Protein AF-A0A6C0KJU4-F1 (afdb_monomer_lite)

Sequence (171 aa):
MDYKSAYDEIVKNIELYDVEKQSTMVTFDIFVYSLKIYQANLLSHTNRTQINIQIQNKTYIYETLFNISIICLNYISMIKTDATNNIKDTKHSVIQENRDLFLQKNHDYGNSFEDYGLIGILVRLNDKINRLISLQNAESKVNDEKIYDTINDLYNYAIIGLMYKNDTLVE

pLDDT: mean 86.42, std 14.35, range [32.16, 98.12]

InterPro domains:
  IPR011630 Nucleotide modification associated domain 1 [PF07659] (105-163)

Structure (mmCIF, N/CA/C/O backbone):
data_AF-A0A6C0KJU4-F1
#
_entry.id   AF-A0A6C0KJU4-F1
#
loop_
_atom_site.group_PDB
_atom_site.id
_atom_site.type_symbol
_atom_site.label_atom_id
_atom_site.label_alt_id
_atom_site.label_comp_id
_atom_site.label_asym_id
_atom_site.label_entity_id
_atom_site.label_seq_id
_atom_site.pdbx_PDB_ins_code
_atom_site.Cartn_x
_atom_site.Cartn_y
_atom_site.Cartn_z
_atom_site.occupancy
_atom_site.B_iso_or_equiv
_atom_site.auth_seq_id
_atom_site.auth_comp_id
_atom_site.auth_asym_id
_atom_site.auth_atom_id
_atom_site.pdbx_PDB_model_num
ATOM 1 N N . MET A 1 1 ? -16.286 10.654 -0.370 1.00 64.69 1 MET A N 1
ATOM 2 C CA . MET A 1 1 ? -14.958 11.296 -0.440 1.00 64.69 1 MET A CA 1
ATOM 3 C C . MET A 1 1 ? -14.475 11.247 -1.881 1.00 64.69 1 MET A C 1
ATOM 5 O O . MET A 1 1 ? -14.845 10.312 -2.582 1.00 64.69 1 MET A O 1
ATOM 9 N N . ASP A 1 2 ? -13.716 12.241 -2.346 1.00 84.31 2 ASP A N 1
ATOM 10 C CA . ASP A 1 2 ? -13.056 12.161 -3.655 1.00 84.31 2 ASP A CA 1
ATOM 11 C C . ASP A 1 2 ? -11.699 11.457 -3.499 1.00 84.31 2 ASP A C 1
ATOM 13 O O . ASP A 1 2 ? -10.680 12.086 -3.208 1.00 84.31 2 ASP A O 1
ATOM 17 N N . TYR A 1 3 ? -11.697 10.131 -3.664 1.00 86.06 3 TYR A N 1
ATOM 18 C CA . TYR A 1 3 ? -10.491 9.308 -3.517 1.00 86.06 3 TYR A CA 1
ATOM 19 C C . TYR A 1 3 ? -9.398 9.648 -4.522 1.00 86.06 3 TYR A C 1
ATOM 21 O O . TYR A 1 3 ? -8.220 9.454 -4.231 1.00 86.06 3 TYR A O 1
ATOM 29 N N . LYS A 1 4 ? -9.770 10.183 -5.688 1.00 89.00 4 LYS A N 1
ATOM 30 C CA . LYS A 1 4 ? -8.809 10.628 -6.693 1.00 89.00 4 LYS A CA 1
ATOM 31 C C . LYS A 1 4 ? -8.000 11.808 -6.153 1.00 89.00 4 LYS A C 1
ATOM 33 O O . LYS A 1 4 ? -6.775 11.769 -6.197 1.00 89.00 4 LYS A O 1
ATOM 38 N N . SER A 1 5 ? -8.677 12.813 -5.598 1.00 89.81 5 SER A N 1
ATOM 39 C CA . SER A 1 5 ? -8.016 13.980 -5.002 1.00 89.81 5 SER A CA 1
ATOM 40 C C . SER A 1 5 ? -7.181 13.614 -3.770 1.00 89.81 5 SER A C 1
ATOM 42 O O . SER A 1 5 ? -6.061 14.099 -3.631 1.00 89.81 5 SER A O 1
ATOM 44 N N . ALA A 1 6 ? -7.678 12.717 -2.911 1.00 90.75 6 ALA A N 1
ATOM 45 C CA . ALA A 1 6 ? -6.933 12.256 -1.736 1.00 90.75 6 ALA A CA 1
ATOM 46 C C . ALA A 1 6 ? -5.652 11.488 -2.115 1.00 90.75 6 ALA A C 1
ATOM 48 O O . ALA A 1 6 ? -4.598 11.690 -1.512 1.00 90.75 6 ALA A O 1
ATOM 49 N N . TYR A 1 7 ? -5.728 10.641 -3.147 1.00 93.75 7 TYR A N 1
ATOM 50 C CA . TYR A 1 7 ? -4.564 9.960 -3.715 1.00 93.75 7 TYR A CA 1
ATOM 51 C C . TYR A 1 7 ? -3.532 10.966 -4.232 1.00 93.75 7 TYR A C 1
ATOM 53 O O . TYR A 1 7 ? -2.353 10.882 -3.881 1.00 93.75 7 TYR A O 1
ATOM 61 N N . ASP A 1 8 ? -3.984 11.947 -5.016 1.00 92.81 8 ASP A N 1
ATOM 62 C CA . ASP A 1 8 ? -3.119 12.959 -5.629 1.00 92.81 8 ASP A CA 1
ATOM 63 C C . ASP A 1 8 ? -2.396 13.819 -4.576 1.00 92.81 8 ASP A C 1
ATOM 65 O O . ASP A 1 8 ? -1.221 14.150 -4.745 1.00 92.81 8 ASP A O 1
ATOM 69 N N . GLU A 1 9 ? -3.052 14.138 -3.456 1.00 92.12 9 GLU A N 1
ATOM 70 C CA . GLU A 1 9 ? -2.437 14.878 -2.348 1.00 92.12 9 GLU A CA 1
ATOM 71 C C . GLU A 1 9 ? -1.287 14.097 -1.688 1.00 92.12 9 GLU A C 1
ATOM 73 O O . GLU A 1 9 ? -0.213 14.649 -1.432 1.00 92.12 9 GLU A O 1
ATOM 78 N N . ILE A 1 10 ? -1.478 12.800 -1.438 1.00 92.69 10 ILE A N 1
ATOM 79 C CA . ILE A 1 10 ? -0.452 11.947 -0.818 1.00 92.69 10 ILE A CA 1
ATOM 80 C C . ILE A 1 10 ? 0.743 11.776 -1.750 1.00 92.69 10 ILE A C 1
ATOM 82 O O . ILE A 1 10 ? 1.888 11.889 -1.308 1.00 92.69 10 ILE A O 1
ATOM 86 N N . VAL A 1 11 ? 0.483 11.544 -3.038 1.00 91.88 11 VAL A N 1
ATOM 87 C CA . VAL A 1 11 ? 1.526 11.447 -4.065 1.00 91.88 11 VAL A CA 1
ATOM 88 C C . VAL A 1 11 ? 2.359 12.721 -4.115 1.00 91.88 11 VAL A C 1
ATOM 90 O O . VAL A 1 11 ? 3.585 12.639 -4.098 1.00 91.88 11 VAL A O 1
ATOM 93 N N . LYS A 1 12 ? 1.725 13.896 -4.077 1.00 90.12 12 LYS A N 1
ATOM 94 C CA . LYS A 1 12 ? 2.445 15.173 -4.045 1.00 90.12 12 LYS A CA 1
ATOM 95 C C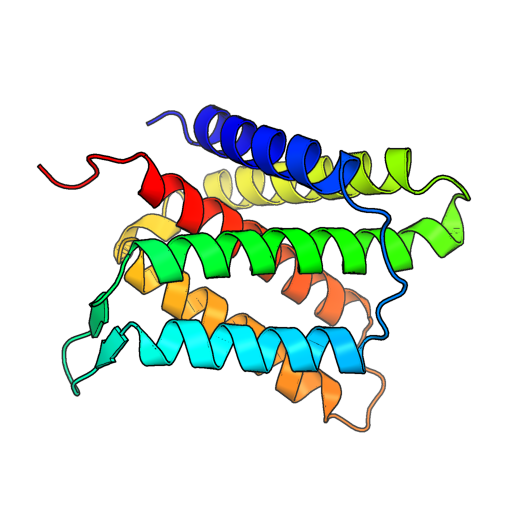 . LYS A 1 12 ? 3.395 15.267 -2.844 1.00 90.12 12 LYS A C 1
ATOM 97 O O . LYS A 1 12 ? 4.520 15.740 -2.985 1.00 90.12 12 LYS A O 1
ATOM 102 N N . ASN A 1 13 ? 2.976 14.795 -1.668 1.00 87.75 13 ASN A N 1
ATOM 103 C CA . ASN A 1 13 ? 3.832 14.772 -0.475 1.00 87.75 13 ASN A CA 1
ATOM 104 C C . ASN A 1 13 ? 5.014 13.798 -0.620 1.00 87.75 13 ASN A C 1
ATOM 106 O O . ASN A 1 13 ? 6.120 14.099 -0.170 1.00 87.75 13 ASN A O 1
ATOM 110 N N . ILE A 1 14 ? 4.792 12.650 -1.264 1.00 85.31 14 ILE A N 1
ATOM 111 C CA . ILE A 1 14 ? 5.839 11.676 -1.605 1.00 85.31 14 ILE A CA 1
ATOM 112 C C . ILE A 1 14 ? 6.869 12.296 -2.559 1.00 85.31 14 ILE A C 1
ATOM 114 O O . ILE A 1 14 ? 8.068 12.206 -2.299 1.00 85.31 14 ILE A O 1
ATOM 118 N N . GLU A 1 15 ? 6.415 12.960 -3.625 1.00 83.19 15 GLU A N 1
ATOM 119 C CA . GLU A 1 15 ? 7.290 13.612 -4.606 1.00 83.19 15 GLU A CA 1
ATOM 120 C C . GLU A 1 15 ? 8.144 14.714 -3.964 1.00 83.19 15 GLU A C 1
ATOM 122 O O . GLU A 1 15 ? 9.345 14.789 -4.221 1.00 83.19 15 GLU A O 1
ATOM 127 N N . LEU A 1 16 ? 7.558 15.534 -3.083 1.00 80.94 16 LEU A N 1
ATOM 128 C CA . LEU A 1 16 ? 8.290 16.580 -2.361 1.00 80.94 16 LEU A CA 1
ATOM 129 C C . LEU A 1 16 ? 9.394 16.004 -1.463 1.00 80.94 16 LEU A C 1
ATOM 131 O O . LEU A 1 16 ? 10.510 16.517 -1.466 1.00 80.94 16 LEU A O 1
ATOM 135 N N . TYR A 1 17 ? 9.103 14.926 -0.730 1.00 79.12 17 TYR A N 1
ATOM 136 C CA . TYR A 1 17 ? 10.075 14.284 0.159 1.00 79.12 17 TYR A CA 1
ATOM 137 C C . TYR A 1 17 ? 11.239 13.636 -0.602 1.00 79.12 17 TYR A C 1
ATOM 139 O O . TYR A 1 17 ? 12.387 13.672 -0.158 1.00 79.12 17 TYR A O 1
ATOM 147 N N . ASP A 1 18 ? 10.951 13.021 -1.747 1.00 69.06 18 ASP A N 1
ATOM 148 C CA . ASP A 1 18 ? 11.953 12.313 -2.539 1.00 69.06 18 ASP A CA 1
ATOM 149 C C . ASP A 1 18 ? 12.945 13.265 -3.234 1.00 69.06 18 ASP A C 1
ATOM 151 O O . ASP A 1 18 ? 14.136 12.967 -3.301 1.00 69.06 18 ASP A O 1
ATOM 155 N N . VAL A 1 19 ? 12.506 14.457 -3.658 1.00 64.31 19 VAL A N 1
ATOM 156 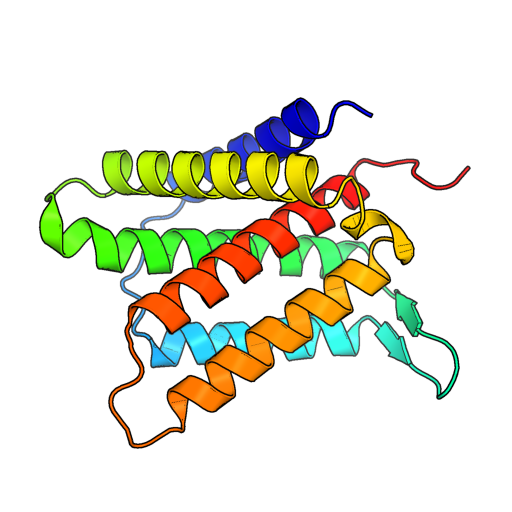C CA . VAL A 1 19 ? 13.396 15.487 -4.238 1.00 64.31 19 VAL A CA 1
ATOM 157 C C . VAL A 1 19 ? 14.498 15.922 -3.261 1.00 64.31 19 VAL A C 1
ATOM 159 O O . VAL A 1 19 ? 15.595 16.286 -3.692 1.00 64.31 19 VAL A O 1
ATOM 162 N N . GLU A 1 20 ? 14.249 15.843 -1.953 1.00 57.59 20 GLU A N 1
ATOM 163 C CA . GLU A 1 20 ? 15.203 16.232 -0.910 1.00 57.59 20 GLU A CA 1
ATOM 164 C C . GLU A 1 20 ? 16.261 15.152 -0.605 1.00 57.59 20 GLU A C 1
ATOM 166 O O . GLU A 1 20 ? 17.277 15.453 0.029 1.00 57.59 20 GLU A O 1
ATOM 171 N N . LYS A 1 21 ? 16.084 13.903 -1.068 1.00 58.84 21 LYS A N 1
ATOM 172 C CA . LYS A 1 21 ? 16.998 12.783 -0.784 1.00 58.84 21 LYS A CA 1
ATOM 173 C C . LYS A 1 21 ? 17.466 12.084 -2.063 1.00 58.84 21 LYS A C 1
ATOM 175 O O . LYS A 1 21 ? 16.704 11.400 -2.736 1.00 58.84 21 LYS A O 1
ATOM 180 N N . GLN A 1 22 ? 18.763 12.187 -2.373 1.00 53.28 22 GLN A N 1
ATOM 181 C CA . GLN A 1 22 ? 19.383 11.458 -3.490 1.00 53.28 22 GLN A CA 1
ATOM 182 C C . GLN A 1 22 ? 19.110 9.947 -3.383 1.00 53.28 22 GLN A C 1
ATOM 184 O O . GLN A 1 22 ? 19.423 9.312 -2.374 1.00 53.28 22 GLN A O 1
ATOM 189 N N . SER A 1 23 ? 18.519 9.369 -4.433 1.00 56.28 23 SER A N 1
ATOM 190 C CA . SER A 1 23 ? 18.163 7.950 -4.475 1.00 56.28 23 SER A CA 1
ATOM 191 C C . SER A 1 23 ? 19.416 7.075 -4.428 1.00 56.28 23 SER A C 1
ATOM 193 O O . SER A 1 23 ? 20.276 7.149 -5.302 1.00 56.28 23 SER A O 1
ATOM 195 N N . THR A 1 24 ? 19.522 6.247 -3.391 1.00 58.66 24 THR A N 1
ATOM 196 C CA . THR A 1 24 ? 20.569 5.224 -3.282 1.00 58.66 24 THR A CA 1
ATOM 197 C C . THR A 1 24 ? 20.146 3.999 -4.092 1.00 58.66 24 THR A C 1
ATOM 199 O O . THR A 1 24 ? 18.973 3.636 -4.072 1.00 58.66 24 THR A O 1
ATOM 202 N N . MET A 1 25 ? 21.073 3.361 -4.806 1.00 60.59 25 MET A N 1
ATOM 203 C CA . MET A 1 25 ? 20.812 2.104 -5.516 1.00 60.59 25 MET A CA 1
ATOM 204 C C . MET A 1 25 ? 20.449 1.005 -4.501 1.00 60.59 25 MET A C 1
ATOM 206 O O . MET A 1 25 ? 21.218 0.751 -3.574 1.00 60.59 25 MET A O 1
ATOM 210 N N . VAL A 1 26 ? 19.283 0.369 -4.652 1.00 74.31 26 VAL A N 1
ATOM 211 C CA . VAL A 1 26 ? 18.775 -0.657 -3.721 1.00 74.31 26 VAL A CA 1
ATOM 212 C C . VAL A 1 26 ? 18.663 -1.986 -4.461 1.00 74.31 26 VAL A C 1
ATOM 214 O O . VAL A 1 26 ? 17.837 -2.125 -5.357 1.00 74.31 26 VAL A O 1
ATOM 217 N N . THR A 1 27 ? 19.473 -2.984 -4.098 1.00 86.81 27 THR A N 1
ATOM 218 C CA . THR A 1 27 ? 19.323 -4.342 -4.653 1.00 86.81 27 THR A CA 1
ATOM 219 C C . THR A 1 27 ? 17.985 -4.955 -4.227 1.00 86.81 27 THR A C 1
ATOM 221 O O . THR A 1 27 ? 17.415 -4.555 -3.209 1.00 86.81 27 THR A O 1
ATOM 224 N N . PHE A 1 28 ? 17.482 -5.954 -4.965 1.00 88.94 28 PHE A N 1
ATOM 225 C CA . PHE A 1 28 ? 16.231 -6.630 -4.588 1.00 88.94 28 PHE A CA 1
ATOM 226 C C . PHE A 1 28 ? 16.284 -7.198 -3.162 1.00 88.94 28 PHE A C 1
ATOM 228 O O . PHE A 1 28 ? 15.323 -7.071 -2.409 1.00 88.94 28 PHE A O 1
ATOM 235 N N . ASP A 1 29 ? 17.432 -7.739 -2.749 1.00 89.75 29 ASP A N 1
ATOM 236 C CA . ASP A 1 29 ? 17.598 -8.283 -1.401 1.00 89.75 29 ASP A CA 1
ATOM 237 C C . ASP A 1 29 ? 17.485 -7.217 -0.312 1.00 89.75 29 ASP A C 1
ATOM 239 O O . ASP A 1 29 ? 16.810 -7.440 0.696 1.00 89.75 29 ASP A O 1
ATOM 243 N N . ILE A 1 30 ? 18.102 -6.047 -0.519 1.00 90.81 30 ILE A N 1
ATOM 244 C CA . ILE A 1 30 ? 17.995 -4.924 0.421 1.00 90.81 30 ILE A CA 1
ATOM 245 C C . ILE A 1 30 ? 16.550 -4.429 0.461 1.00 90.81 30 ILE A C 1
ATOM 247 O O . ILE A 1 30 ? 16.013 -4.217 1.546 1.00 90.81 30 ILE A O 1
ATOM 251 N N . PHE A 1 31 ? 15.897 -4.312 -0.698 1.00 93.19 31 PHE A N 1
ATOM 252 C CA . PHE A 1 31 ? 14.494 -3.920 -0.795 1.00 93.19 31 PHE A CA 1
ATOM 253 C C . PHE A 1 31 ? 13.584 -4.856 0.015 1.00 93.19 31 PHE A C 1
ATOM 255 O O . PHE A 1 31 ? 12.836 -4.401 0.884 1.00 93.19 31 PHE A O 1
ATOM 262 N N . VAL A 1 32 ? 13.691 -6.173 -0.191 1.00 94.25 32 VAL A N 1
ATOM 263 C CA . VAL A 1 32 ? 12.888 -7.158 0.548 1.00 94.25 32 VAL A CA 1
ATOM 264 C C . VAL A 1 32 ? 13.241 -7.163 2.041 1.00 94.25 32 VAL A C 1
ATOM 266 O O . VAL A 1 32 ? 12.353 -7.311 2.882 1.00 94.25 32 VAL A O 1
ATOM 269 N N . TYR A 1 33 ? 14.507 -6.954 2.411 1.00 95.00 33 TYR A N 1
ATOM 270 C CA . TYR A 1 33 ? 14.908 -6.837 3.815 1.00 95.00 33 TYR A CA 1
ATOM 271 C C . TYR A 1 33 ? 14.306 -5.598 4.497 1.00 95.00 33 TYR A C 1
ATOM 273 O O . TYR A 1 33 ? 13.787 -5.698 5.610 1.00 95.00 33 TYR A O 1
ATOM 281 N N . SER A 1 34 ? 14.285 -4.448 3.820 1.00 95.50 34 SER A N 1
ATOM 282 C CA . SER A 1 34 ? 13.591 -3.251 4.303 1.00 95.50 34 SER A CA 1
ATOM 283 C C . SER A 1 34 ? 12.095 -3.506 4.501 1.00 95.50 34 SER A C 1
ATOM 285 O O . SER A 1 34 ? 11.545 -3.122 5.532 1.00 95.50 34 SER A O 1
ATOM 287 N N . 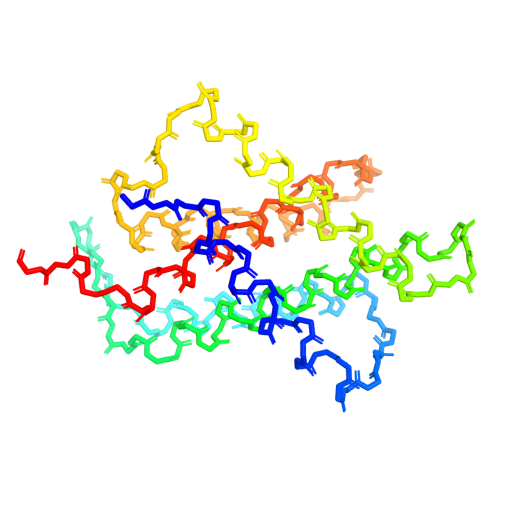LEU A 1 35 ? 11.442 -4.222 3.578 1.00 97.06 35 LEU A N 1
ATOM 288 C CA . LEU A 1 35 ? 10.036 -4.609 3.735 1.00 97.06 35 LEU A CA 1
ATOM 289 C C . LEU A 1 35 ? 9.806 -5.525 4.945 1.00 97.06 35 LEU A C 1
ATOM 291 O O . LEU A 1 35 ? 8.817 -5.335 5.649 1.00 97.06 35 LEU A O 1
ATOM 295 N N . LYS A 1 36 ? 10.717 -6.462 5.246 1.00 97.25 36 LYS A N 1
ATOM 296 C CA . LYS A 1 36 ? 10.647 -7.289 6.471 1.00 97.25 36 LYS A CA 1
ATOM 297 C C . LYS A 1 36 ? 10.695 -6.427 7.738 1.00 97.25 36 LYS A C 1
ATOM 299 O O . LYS A 1 36 ? 9.931 -6.670 8.671 1.00 97.25 36 LYS A O 1
ATOM 304 N N . ILE A 1 37 ? 11.545 -5.397 7.765 1.00 97.81 37 ILE A N 1
ATOM 305 C CA . ILE A 1 37 ? 11.613 -4.444 8.886 1.00 97.81 37 ILE A CA 1
ATOM 306 C C . ILE A 1 37 ? 10.303 -3.661 9.005 1.00 97.81 37 ILE A C 1
ATOM 308 O O . ILE A 1 37 ? 9.733 -3.576 10.091 1.00 97.81 37 ILE A O 1
ATOM 312 N N . TYR A 1 38 ? 9.795 -3.113 7.899 1.00 98.12 38 TYR A N 1
ATOM 313 C CA . TYR A 1 38 ? 8.543 -2.359 7.918 1.00 98.12 38 TYR A CA 1
ATOM 314 C C . TYR A 1 38 ? 7.349 -3.232 8.314 1.00 98.12 38 TYR A C 1
ATOM 316 O O . TYR A 1 38 ? 6.524 -2.801 9.113 1.00 98.12 38 TYR A O 1
ATOM 324 N N . GLN A 1 39 ? 7.292 -4.482 7.853 1.00 98.00 39 GLN A N 1
ATOM 325 C CA . GLN A 1 39 ? 6.298 -5.458 8.294 1.00 98.00 39 GLN A CA 1
ATOM 326 C C . GLN A 1 39 ? 6.369 -5.678 9.808 1.00 98.00 39 GLN A C 1
ATOM 328 O O . GLN A 1 39 ? 5.351 -5.569 10.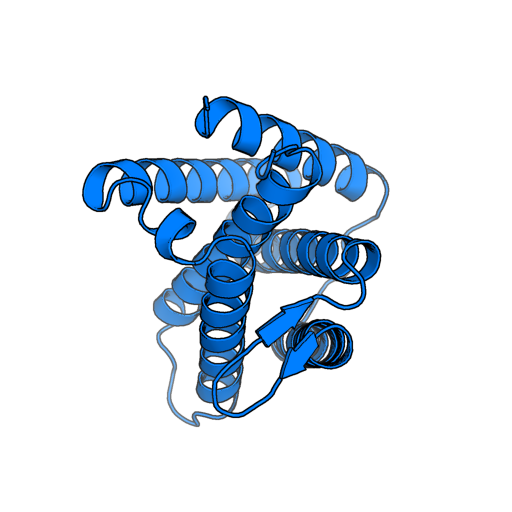488 1.00 98.00 39 GLN A O 1
ATOM 333 N N . ALA A 1 40 ? 7.561 -5.934 10.354 1.00 97.62 40 ALA A N 1
ATOM 334 C CA . ALA A 1 40 ? 7.745 -6.103 11.792 1.00 97.62 40 ALA A CA 1
ATOM 335 C C . ALA A 1 40 ? 7.300 -4.856 12.579 1.00 97.62 40 ALA A C 1
ATOM 337 O O . ALA A 1 40 ? 6.632 -4.994 13.603 1.00 97.62 40 ALA A O 1
ATOM 338 N N . ASN A 1 41 ? 7.592 -3.655 12.067 1.00 96.88 41 ASN A N 1
ATOM 339 C CA . ASN A 1 41 ? 7.152 -2.393 12.663 1.00 96.88 41 ASN A CA 1
ATOM 340 C C . ASN A 1 41 ? 5.627 -2.228 12.633 1.00 96.88 41 ASN A C 1
ATOM 342 O O . ASN A 1 41 ? 5.044 -1.829 13.635 1.00 96.88 41 ASN A O 1
ATOM 346 N N . LEU A 1 42 ? 4.951 -2.551 11.528 1.00 97.06 42 LEU A N 1
ATOM 347 C CA . LEU A 1 42 ? 3.484 -2.506 11.484 1.00 97.06 42 LEU A CA 1
ATOM 348 C C . LEU A 1 42 ? 2.885 -3.478 12.507 1.00 97.06 42 LEU A C 1
ATOM 350 O O . LEU A 1 42 ? 1.993 -3.119 13.273 1.00 97.06 42 LEU A O 1
ATOM 354 N N . LEU A 1 43 ? 3.417 -4.700 12.562 1.00 96.00 43 LEU A N 1
ATOM 355 C CA . LEU A 1 43 ? 2.942 -5.740 13.466 1.00 96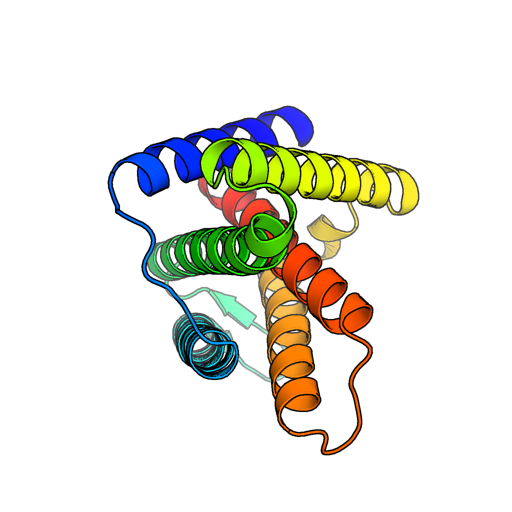.00 43 LEU A CA 1
ATOM 356 C C . LEU A 1 43 ? 3.193 -5.407 14.945 1.00 96.00 43 LEU A C 1
ATOM 358 O O . LEU A 1 43 ? 2.353 -5.758 15.775 1.00 96.00 43 LEU A O 1
ATOM 362 N N . SER A 1 44 ? 4.296 -4.734 15.286 1.00 96.75 44 SER A N 1
ATOM 363 C CA . SER A 1 44 ? 4.606 -4.328 16.666 1.00 96.75 44 SER A CA 1
ATOM 364 C C . SER A 1 44 ? 3.730 -3.180 17.175 1.00 96.75 44 SER A C 1
ATOM 366 O O . SER A 1 44 ? 3.560 -3.043 18.382 1.00 96.75 44 SER A O 1
ATOM 368 N N . HIS A 1 45 ? 3.117 -2.408 16.274 1.00 96.75 45 HIS A N 1
ATOM 369 C CA . HIS A 1 45 ? 2.169 -1.338 16.605 1.00 96.75 45 HIS A CA 1
ATOM 370 C C . HIS A 1 45 ? 0.701 -1.771 16.481 1.00 96.75 45 HIS A C 1
ATOM 372 O O . HIS A 1 45 ? -0.206 -0.930 16.457 1.00 96.75 45 HIS A O 1
ATOM 378 N N . THR A 1 46 ? 0.456 -3.083 16.434 1.00 95.38 46 THR A N 1
ATOM 379 C CA . THR A 1 46 ? -0.883 -3.678 16.478 1.00 95.38 46 THR A CA 1
ATOM 380 C C . THR A 1 46 ? -0.992 -4.672 17.627 1.00 95.38 46 THR A C 1
ATOM 382 O O . THR A 1 46 ? -0.150 -5.556 17.788 1.00 95.38 46 THR A O 1
ATOM 385 N N . ASN A 1 47 ? -2.073 -4.573 18.398 1.00 94.56 47 ASN A N 1
ATOM 386 C CA . ASN A 1 47 ? -2.480 -5.623 19.320 1.00 94.56 47 ASN A CA 1
ATOM 387 C C . ASN A 1 47 ? -3.396 -6.597 18.578 1.00 94.56 47 ASN A C 1
ATOM 389 O O . ASN A 1 47 ? -4.357 -6.172 17.937 1.00 94.56 47 ASN A O 1
ATOM 393 N N . ARG A 1 48 ? -3.093 -7.891 18.649 1.00 93.50 48 ARG A N 1
ATOM 394 C CA . ARG A 1 48 ? -3.783 -8.948 17.907 1.00 93.50 48 ARG A CA 1
ATOM 395 C C . ARG A 1 48 ? -4.235 -10.024 18.883 1.00 93.50 48 ARG A C 1
ATOM 397 O O . ARG A 1 48 ? -3.414 -10.626 19.570 1.00 93.50 48 ARG A O 1
ATOM 404 N N . THR A 1 49 ? -5.534 -10.281 18.917 1.00 93.00 49 THR A N 1
ATOM 405 C CA . THR A 1 49 ? -6.125 -11.471 19.535 1.00 93.00 49 THR A CA 1
ATOM 406 C C . THR A 1 49 ? -6.688 -12.373 18.437 1.00 93.00 49 THR A C 1
ATOM 408 O O . THR A 1 49 ? -6.613 -12.047 17.254 1.00 93.00 49 THR A O 1
ATOM 411 N N . GLN A 1 50 ? -7.278 -13.509 18.807 1.00 92.31 50 GLN A N 1
ATOM 412 C CA . GLN A 1 50 ? -7.908 -14.411 17.839 1.00 92.31 50 GLN A CA 1
ATOM 413 C C . GLN A 1 50 ? -9.067 -13.760 17.060 1.00 92.31 50 GLN A C 1
ATOM 415 O O . GLN A 1 50 ? -9.346 -14.167 15.937 1.00 92.31 50 GLN A O 1
ATOM 420 N N . ILE A 1 51 ? -9.749 -12.774 17.651 1.00 94.19 51 ILE A N 1
ATOM 421 C CA . ILE A 1 51 ? -10.991 -12.197 17.109 1.00 94.19 51 ILE A CA 1
ATOM 422 C C . ILE A 1 51 ? -10.908 -10.688 16.852 1.00 94.19 51 ILE A C 1
ATOM 424 O O . ILE A 1 51 ? -11.875 -10.103 16.377 1.00 94.19 51 ILE A O 1
ATOM 428 N N . ASN A 1 52 ? -9.798 -10.037 17.211 1.00 92.69 52 ASN A N 1
ATOM 429 C CA . ASN A 1 52 ? -9.679 -8.584 17.136 1.00 92.69 52 ASN A CA 1
ATOM 430 C C . ASN A 1 52 ? -8.249 -8.145 16.804 1.00 92.69 52 ASN A C 1
ATOM 432 O O . ASN A 1 52 ? -7.278 -8.719 17.300 1.00 92.69 52 ASN A O 1
ATOM 436 N N . ILE A 1 53 ? -8.137 -7.079 16.013 1.00 94.69 53 ILE A N 1
ATOM 437 C CA . ILE A 1 53 ? -6.889 -6.374 15.733 1.00 94.69 53 ILE A CA 1
ATOM 438 C C . ILE A 1 53 ? -7.106 -4.892 16.030 1.00 94.69 53 ILE A C 1
ATOM 440 O O . ILE A 1 53 ? -8.012 -4.267 15.485 1.00 94.69 53 ILE A O 1
ATOM 444 N N . GLN A 1 54 ? -6.250 -4.318 16.870 1.00 95.00 54 GLN A N 1
ATOM 445 C CA . GLN A 1 54 ? -6.305 -2.909 17.250 1.00 95.00 54 GLN A CA 1
ATOM 446 C C . GLN A 1 54 ? -4.977 -2.221 16.956 1.00 95.00 54 GLN A C 1
ATOM 448 O O . GLN A 1 54 ? -3.915 -2.718 17.330 1.00 95.00 54 GLN A O 1
ATOM 453 N N . ILE A 1 55 ? -5.032 -1.049 16.324 1.00 95.12 55 ILE A N 1
ATOM 454 C CA . ILE A 1 55 ? -3.856 -0.193 16.137 1.00 95.12 55 ILE A CA 1
ATOM 455 C C . ILE A 1 55 ? -3.545 0.497 17.461 1.00 95.12 55 ILE A C 1
ATOM 457 O O . ILE A 1 55 ? -4.390 1.202 18.008 1.00 95.12 55 ILE A O 1
ATOM 461 N N . GLN A 1 56 ? -2.323 0.312 17.956 1.00 94.44 56 GLN A N 1
ATOM 462 C CA . GLN A 1 56 ? -1.866 0.919 19.206 1.00 94.44 56 GLN A CA 1
ATOM 463 C C . GLN A 1 56 ? -1.221 2.288 18.982 1.00 94.44 56 GLN A C 1
ATOM 465 O O . GLN A 1 56 ? -1.362 3.173 19.819 1.00 94.44 56 GLN A O 1
ATOM 470 N N . ASN A 1 57 ? -0.531 2.484 17.854 1.00 92.94 57 ASN A N 1
ATOM 471 C CA . ASN A 1 57 ? 0.117 3.753 17.535 1.00 92.94 57 ASN A CA 1
ATOM 472 C C . ASN A 1 57 ? -0.067 4.111 16.057 1.00 92.94 57 ASN A C 1
ATOM 474 O O . ASN A 1 57 ? 0.645 3.614 15.187 1.00 92.94 57 ASN A O 1
ATOM 478 N N . LYS A 1 58 ? -1.027 4.997 15.782 1.00 93.94 58 LYS A N 1
ATOM 479 C CA . LYS A 1 58 ? -1.342 5.436 14.417 1.00 93.94 58 LYS A CA 1
ATOM 480 C C . LYS A 1 58 ? -0.180 6.186 13.759 1.00 93.94 58 LYS A C 1
ATOM 482 O O . LYS A 1 58 ? 0.058 5.987 12.574 1.00 93.94 58 LYS A O 1
ATOM 487 N N . THR A 1 59 ? 0.564 6.998 14.513 1.00 93.88 59 THR A N 1
ATOM 488 C CA . THR A 1 59 ? 1.699 7.773 13.986 1.00 93.88 59 THR A CA 1
ATOM 489 C C . THR A 1 59 ? 2.740 6.857 13.352 1.00 93.88 59 THR A C 1
ATOM 491 O O . THR A 1 59 ? 3.057 7.032 12.177 1.00 93.88 59 THR A O 1
ATOM 494 N N . TYR A 1 60 ? 3.178 5.815 14.066 1.00 95.00 60 TYR A N 1
ATOM 495 C CA . TYR A 1 60 ? 4.152 4.863 13.522 1.00 95.00 60 TYR A CA 1
ATOM 496 C C . TYR A 1 60 ? 3.601 4.027 12.365 1.00 95.00 60 TYR A C 1
ATOM 498 O O . TYR A 1 60 ? 4.355 3.695 11.449 1.00 95.00 60 TYR A O 1
ATOM 506 N N . ILE A 1 61 ? 2.298 3.715 12.360 1.00 97.12 61 ILE A N 1
ATOM 507 C CA . ILE A 1 61 ? 1.661 3.075 11.202 1.00 97.12 61 ILE A CA 1
ATOM 508 C C . ILE A 1 61 ? 1.802 3.972 9.971 1.00 97.12 61 ILE A C 1
ATOM 510 O O . ILE A 1 61 ? 2.351 3.529 8.965 1.00 97.12 61 ILE A O 1
ATOM 514 N N . TYR A 1 62 ? 1.378 5.235 10.045 1.00 96.38 62 TYR A N 1
ATOM 515 C CA . TYR A 1 62 ? 1.433 6.132 8.890 1.00 96.38 62 TYR A CA 1
ATOM 516 C C . TYR A 1 62 ? 2.866 6.460 8.455 1.00 96.38 62 TYR A C 1
ATOM 518 O O . TYR A 1 62 ? 3.131 6.509 7.259 1.00 96.38 62 TYR A O 1
ATOM 526 N N . GLU A 1 63 ? 3.810 6.630 9.384 1.00 95.19 63 GLU A N 1
ATOM 527 C CA . GLU A 1 63 ? 5.234 6.778 9.042 1.00 95.19 63 GLU A CA 1
ATOM 528 C C . GLU A 1 63 ? 5.764 5.549 8.295 1.00 95.19 63 GLU A C 1
ATOM 530 O O . GLU A 1 63 ? 6.480 5.673 7.300 1.00 95.19 63 GLU A O 1
ATOM 535 N N . THR A 1 64 ? 5.378 4.351 8.735 1.00 97.19 64 THR A N 1
ATOM 536 C CA . THR A 1 64 ? 5.790 3.105 8.085 1.00 97.19 64 THR A CA 1
ATOM 537 C C . THR A 1 64 ? 5.166 2.965 6.697 1.00 97.19 64 THR A C 1
ATOM 539 O O . THR A 1 64 ? 5.877 2.628 5.754 1.00 97.19 64 THR A O 1
ATOM 542 N N . LEU A 1 65 ? 3.878 3.287 6.531 1.00 97.69 65 LEU A N 1
ATOM 543 C CA . LEU A 1 65 ? 3.217 3.303 5.220 1.00 97.69 65 LEU A CA 1
ATOM 544 C C . LEU A 1 65 ? 3.882 4.302 4.265 1.00 97.69 65 LEU A C 1
ATOM 546 O O . LEU A 1 65 ? 4.153 3.965 3.114 1.00 97.69 65 LEU A O 1
ATOM 550 N N . PHE A 1 66 ? 4.230 5.494 4.754 1.00 95.44 66 PHE A N 1
ATOM 551 C CA . PHE A 1 66 ? 4.974 6.478 3.970 1.00 95.44 66 PHE A CA 1
ATOM 552 C C . PHE A 1 66 ? 6.317 5.912 3.498 1.00 95.44 66 PHE A C 1
ATOM 554 O O . PHE A 1 66 ? 6.595 5.906 2.301 1.00 95.44 66 PHE A O 1
ATOM 561 N N . ASN A 1 67 ? 7.106 5.323 4.397 1.00 94.69 67 ASN A N 1
ATOM 562 C CA . ASN A 1 67 ? 8.390 4.716 4.041 1.00 94.69 67 ASN A CA 1
ATOM 563 C C . ASN A 1 67 ? 8.259 3.564 3.028 1.00 94.69 67 ASN A C 1
ATOM 565 O O . ASN A 1 67 ? 9.084 3.450 2.119 1.00 94.69 67 ASN A O 1
ATOM 569 N N . ILE A 1 68 ? 7.211 2.740 3.141 1.00 96.62 68 ILE A N 1
ATOM 570 C CA . ILE A 1 68 ? 6.911 1.681 2.166 1.00 96.62 68 ILE A CA 1
ATOM 571 C C . ILE A 1 68 ? 6.608 2.283 0.790 1.00 96.62 68 ILE A C 1
ATOM 573 O O . ILE A 1 68 ? 7.133 1.798 -0.211 1.00 96.62 68 ILE A O 1
ATOM 577 N N . SER A 1 69 ? 5.810 3.352 0.721 1.00 95.88 69 SER A N 1
ATOM 578 C CA . SER A 1 69 ? 5.505 4.007 -0.558 1.00 95.88 69 SER A CA 1
ATOM 579 C C . SER A 1 69 ? 6.770 4.557 -1.237 1.00 95.88 69 SER A C 1
ATOM 581 O O . SER A 1 69 ? 6.978 4.320 -2.427 1.00 95.88 69 SER A O 1
ATOM 583 N N . ILE A 1 70 ? 7.678 5.180 -0.473 1.00 92.50 70 ILE A N 1
ATOM 584 C CA . ILE A 1 70 ? 8.949 5.712 -0.986 1.00 92.50 70 ILE A CA 1
ATOM 585 C C . ILE A 1 70 ? 9.849 4.595 -1.510 1.00 92.50 70 ILE A C 1
ATOM 587 O O . ILE A 1 70 ? 10.365 4.688 -2.624 1.00 92.50 70 ILE A O 1
ATOM 591 N N . ILE A 1 71 ? 10.058 3.530 -0.729 1.00 92.50 71 ILE A N 1
ATOM 592 C CA . ILE A 1 71 ? 10.982 2.473 -1.143 1.00 92.50 71 ILE A CA 1
ATOM 593 C C . ILE A 1 71 ? 10.448 1.693 -2.352 1.00 92.50 71 ILE A C 1
ATOM 595 O O . ILE A 1 71 ? 11.234 1.338 -3.228 1.00 92.50 71 ILE A O 1
ATOM 599 N N . CYS A 1 72 ? 9.127 1.489 -2.454 1.00 94.69 72 CYS A N 1
ATOM 600 C CA . CYS A 1 72 ? 8.512 0.871 -3.631 1.00 94.69 72 CYS A CA 1
ATOM 601 C C . CYS A 1 72 ? 8.684 1.752 -4.873 1.00 94.69 72 CYS A C 1
ATOM 603 O O . CYS A 1 72 ? 9.155 1.262 -5.899 1.00 94.69 72 CYS A O 1
ATOM 605 N N . LEU A 1 73 ? 8.385 3.052 -4.767 1.00 92.19 73 LEU A N 1
ATOM 606 C CA . LEU A 1 73 ? 8.580 4.005 -5.862 1.00 92.19 73 LEU A CA 1
ATOM 607 C C . LEU A 1 73 ? 10.039 4.025 -6.330 1.00 92.19 73 LEU A C 1
ATOM 609 O O . LEU A 1 73 ? 10.305 3.927 -7.528 1.00 92.19 73 LEU A O 1
ATOM 613 N N . ASN A 1 74 ? 10.984 4.109 -5.393 1.00 88.62 74 ASN A N 1
ATOM 614 C CA . ASN A 1 74 ? 12.412 4.142 -5.696 1.00 88.62 74 ASN A CA 1
ATOM 615 C C . ASN A 1 74 ? 12.888 2.859 -6.367 1.00 88.62 74 ASN A C 1
ATOM 617 O O . ASN A 1 74 ? 13.607 2.928 -7.361 1.00 88.62 74 ASN A O 1
ATOM 621 N N . TYR A 1 75 ? 12.460 1.703 -5.863 1.00 89.88 75 TYR A N 1
ATOM 622 C CA . TYR A 1 75 ? 12.854 0.419 -6.421 1.00 89.88 75 TYR A CA 1
ATOM 623 C C . TYR A 1 75 ? 12.289 0.208 -7.834 1.00 89.88 75 TYR A C 1
ATOM 625 O O . TYR A 1 75 ? 13.055 -0.081 -8.750 1.00 89.88 75 TYR A O 1
ATOM 633 N N . ILE A 1 76 ? 10.986 0.439 -8.057 1.00 89.88 76 ILE A N 1
ATOM 634 C CA . ILE A 1 76 ? 10.380 0.316 -9.398 1.00 89.88 76 ILE A CA 1
ATOM 635 C C . ILE A 1 76 ? 11.052 1.282 -10.379 1.00 89.88 76 ILE A C 1
ATOM 637 O O . ILE A 1 76 ? 11.385 0.906 -11.504 1.00 89.88 76 ILE A O 1
ATOM 641 N N . SER A 1 77 ? 11.266 2.527 -9.953 1.00 87.50 77 SER A N 1
ATOM 642 C CA . SER A 1 77 ? 11.856 3.548 -10.817 1.00 87.50 77 SER A CA 1
ATOM 643 C C . SER A 1 77 ? 13.300 3.227 -11.167 1.00 87.50 77 SER A C 1
ATOM 645 O O . SER A 1 77 ? 13.697 3.437 -12.307 1.00 87.50 77 SER A O 1
ATOM 647 N N . MET A 1 78 ? 14.075 2.679 -10.227 1.00 84.81 78 MET A N 1
ATOM 648 C CA . MET A 1 78 ? 15.437 2.219 -10.490 1.00 84.81 78 MET A CA 1
ATOM 649 C C . MET A 1 78 ? 15.444 1.169 -11.600 1.00 84.81 78 MET A C 1
ATOM 651 O O . MET A 1 78 ? 16.149 1.354 -12.586 1.00 84.81 78 MET A O 1
ATOM 655 N N . ILE A 1 79 ? 14.615 0.125 -11.496 1.00 81.50 79 ILE A N 1
ATOM 656 C CA . ILE A 1 79 ? 14.651 -0.949 -12.494 1.00 81.50 79 ILE A CA 1
ATOM 657 C C . ILE A 1 79 ? 14.129 -0.486 -13.861 1.00 81.50 79 ILE A C 1
ATOM 659 O O . ILE A 1 79 ? 14.617 -0.922 -14.899 1.00 81.50 79 ILE A O 1
ATOM 663 N N . LYS A 1 80 ? 13.162 0.438 -13.895 1.00 81.25 80 LYS A N 1
ATOM 664 C CA . LYS A 1 80 ? 12.696 1.028 -15.159 1.00 81.25 80 LYS A CA 1
ATOM 665 C C . LYS A 1 80 ? 13.690 2.011 -15.784 1.00 81.25 80 LYS A C 1
ATOM 667 O O . LYS A 1 80 ? 13.684 2.176 -17.002 1.00 81.25 80 LYS A O 1
ATOM 672 N N . THR A 1 81 ? 14.539 2.656 -14.981 1.00 74.56 81 THR A N 1
ATOM 673 C CA . THR A 1 81 ? 15.526 3.637 -15.468 1.00 74.56 81 THR A CA 1
ATOM 674 C C . THR A 1 81 ? 16.580 2.980 -16.359 1.00 74.56 81 THR A C 1
ATOM 676 O O . THR A 1 81 ? 17.064 3.631 -17.288 1.00 74.56 81 THR A O 1
ATOM 679 N N . ASP A 1 82 ? 16.864 1.688 -16.160 1.00 58.28 82 ASP A N 1
ATOM 680 C CA . ASP A 1 82 ? 17.794 0.912 -16.993 1.00 58.28 82 ASP A CA 1
ATOM 681 C C . ASP A 1 82 ? 17.391 0.876 -18.490 1.00 58.28 82 ASP A C 1
ATOM 683 O O . ASP A 1 82 ? 18.191 0.474 -19.334 1.00 58.28 82 ASP A O 1
ATOM 687 N N . ALA A 1 83 ? 16.190 1.363 -18.851 1.00 54.31 83 ALA A N 1
ATOM 688 C CA . ALA A 1 83 ? 15.715 1.501 -20.229 1.00 54.31 83 ALA A CA 1
ATOM 689 C C . ALA A 1 83 ? 15.739 2.937 -20.818 1.00 54.31 83 ALA A C 1
ATOM 691 O O . ALA A 1 83 ? 15.670 3.067 -22.041 1.00 54.31 83 ALA A O 1
ATOM 692 N N . THR A 1 84 ? 15.806 4.018 -20.018 1.00 52.66 84 THR A N 1
ATOM 693 C CA . THR A 1 84 ? 15.481 5.395 -20.491 1.00 52.66 84 THR A CA 1
ATOM 694 C C . THR A 1 84 ? 16.431 6.526 -20.054 1.00 52.66 84 THR A C 1
ATOM 696 O O . THR A 1 84 ? 16.237 7.666 -20.473 1.00 52.66 84 THR A O 1
ATOM 699 N N . ASN A 1 85 ? 17.490 6.258 -19.279 1.00 58.44 85 ASN A N 1
ATOM 700 C CA . ASN A 1 85 ? 18.533 7.227 -18.864 1.00 58.44 85 ASN A CA 1
ATOM 701 C C . ASN A 1 85 ? 18.066 8.497 -18.091 1.00 58.44 85 ASN A C 1
ATOM 703 O O . ASN A 1 85 ? 18.916 9.328 -17.765 1.00 58.44 85 ASN A O 1
ATOM 707 N N . ASN A 1 86 ? 16.780 8.667 -17.732 1.00 69.06 86 ASN A N 1
ATOM 708 C CA . ASN A 1 86 ? 16.307 9.767 -16.866 1.00 69.06 86 ASN A CA 1
ATOM 709 C C . ASN A 1 86 ? 15.415 9.276 -15.704 1.00 69.06 86 ASN A C 1
ATOM 711 O O . ASN A 1 86 ? 14.241 8.940 -15.879 1.00 69.06 86 ASN A O 1
ATOM 715 N N . ILE A 1 87 ? 15.969 9.290 -14.484 1.00 67.75 87 ILE A N 1
ATOM 716 C CA . ILE A 1 87 ? 15.311 8.816 -13.249 1.00 67.75 87 ILE A CA 1
ATOM 717 C C . ILE A 1 87 ? 14.059 9.637 -12.904 1.00 67.75 87 ILE A C 1
ATOM 719 O O . ILE A 1 87 ? 13.079 9.076 -12.415 1.00 67.75 87 ILE A O 1
ATOM 723 N N . LYS A 1 88 ? 14.065 10.957 -13.148 1.00 67.88 88 LYS A N 1
ATOM 724 C CA . LYS A 1 88 ? 12.929 11.828 -12.791 1.00 67.88 88 LYS A CA 1
ATOM 725 C C . LYS A 1 88 ? 11.699 11.527 -13.641 1.00 67.88 88 LYS A C 1
ATOM 727 O O . LYS A 1 88 ? 10.615 11.331 -13.097 1.00 67.88 88 LYS A O 1
ATOM 732 N N . ASP A 1 89 ? 11.889 11.416 -14.951 1.00 71.44 89 ASP A N 1
ATOM 733 C CA . ASP A 1 89 ? 10.808 11.082 -15.886 1.00 71.44 89 ASP A CA 1
ATOM 734 C C . ASP A 1 89 ? 10.263 9.676 -15.598 1.00 71.44 89 ASP A C 1
ATOM 736 O O . ASP A 1 89 ? 9.055 9.441 -15.634 1.00 71.44 89 ASP A O 1
ATOM 740 N N . THR A 1 90 ? 11.152 8.758 -15.209 1.00 81.56 90 THR A N 1
ATOM 741 C CA . THR A 1 90 ? 10.775 7.396 -14.824 1.00 81.56 90 THR A CA 1
ATOM 742 C C . THR A 1 90 ? 9.906 7.373 -13.564 1.00 81.56 90 THR A C 1
ATOM 744 O O . THR A 1 90 ? 8.881 6.692 -13.556 1.00 81.56 90 THR A O 1
ATOM 747 N N . LYS A 1 91 ? 10.249 8.144 -12.520 1.00 86.50 91 LYS A N 1
ATOM 748 C CA . LYS A 1 91 ? 9.429 8.245 -11.297 1.00 86.50 91 LYS A CA 1
ATOM 749 C C . LYS A 1 91 ? 8.033 8.778 -11.586 1.00 86.50 91 LYS A C 1
ATOM 751 O O . LYS A 1 91 ? 7.057 8.171 -11.150 1.00 86.50 91 LYS A O 1
ATOM 756 N N . HIS A 1 92 ? 7.926 9.859 -12.358 1.00 86.62 92 HIS A N 1
ATOM 757 C CA . HIS A 1 92 ? 6.620 10.392 -12.745 1.00 86.62 92 HIS A CA 1
ATOM 758 C C . HIS A 1 92 ? 5.797 9.363 -13.531 1.00 86.62 92 HIS A C 1
ATOM 760 O O . HIS A 1 92 ? 4.613 9.203 -13.247 1.00 86.62 92 HIS A O 1
ATOM 766 N N . SER A 1 93 ? 6.413 8.610 -14.452 1.00 89.12 93 SER A N 1
ATOM 767 C CA . SER A 1 93 ? 5.726 7.520 -15.164 1.00 89.12 93 SER A CA 1
ATOM 768 C C . SER A 1 93 ? 5.203 6.453 -14.202 1.00 89.12 93 SER A C 1
ATOM 770 O O . SER A 1 93 ? 4.037 6.079 -14.270 1.00 89.12 93 SER A O 1
ATOM 772 N N . VAL A 1 94 ? 6.035 5.992 -13.260 1.00 91.88 94 VAL A N 1
ATOM 773 C CA . VAL A 1 94 ? 5.647 4.975 -12.266 1.00 91.88 94 VAL A CA 1
ATOM 774 C C . VAL A 1 94 ? 4.480 5.444 -11.403 1.00 91.88 94 VAL A C 1
ATOM 776 O O . VAL A 1 94 ? 3.569 4.660 -11.130 1.00 91.88 94 VAL A O 1
ATOM 779 N N . ILE A 1 95 ? 4.498 6.710 -10.988 1.00 93.69 95 ILE A N 1
ATOM 780 C CA . ILE A 1 95 ? 3.417 7.327 -10.219 1.00 93.69 95 ILE A CA 1
ATOM 781 C C . ILE A 1 95 ? 2.115 7.321 -11.023 1.00 93.69 95 ILE A C 1
ATOM 783 O O . ILE A 1 95 ? 1.088 6.896 -10.495 1.00 93.69 95 ILE A O 1
ATOM 787 N N . GLN A 1 96 ? 2.151 7.758 -12.287 1.00 93.25 96 GLN A N 1
ATOM 788 C CA . GLN A 1 96 ? 0.961 7.796 -13.143 1.00 93.25 96 GLN A CA 1
ATOM 789 C C . GLN A 1 96 ? 0.400 6.396 -13.399 1.00 93.25 96 GLN A C 1
ATOM 791 O O . GLN A 1 96 ? -0.792 6.175 -13.220 1.00 93.25 96 GLN A O 1
ATOM 796 N N . GLU A 1 97 ? 1.254 5.421 -13.709 1.00 94.81 97 GLU A N 1
ATOM 797 C CA . GLU A 1 97 ? 0.821 4.036 -13.914 1.00 94.81 97 GLU A CA 1
ATOM 798 C C . GLU A 1 97 ? 0.142 3.448 -12.668 1.00 94.81 97 GLU A C 1
ATOM 800 O O . GLU A 1 97 ? -0.900 2.802 -12.766 1.00 94.81 97 GLU A O 1
ATOM 805 N N . ASN A 1 98 ? 0.698 3.692 -11.478 1.00 97.06 98 ASN A N 1
ATOM 806 C CA . ASN A 1 98 ? 0.111 3.200 -10.232 1.00 97.06 98 ASN A CA 1
ATOM 807 C C . ASN A 1 98 ? -1.198 3.910 -9.879 1.00 97.06 98 ASN A C 1
ATOM 809 O O . ASN A 1 98 ? -2.137 3.271 -9.398 1.00 97.06 98 ASN A O 1
ATOM 813 N N . ARG A 1 99 ? -1.276 5.211 -10.162 1.00 96.00 99 ARG A N 1
ATOM 814 C CA . ARG A 1 99 ? -2.489 6.012 -10.018 1.00 96.00 99 ARG A CA 1
ATOM 815 C C . ARG A 1 99 ? -3.608 5.498 -10.922 1.00 96.00 99 ARG A C 1
ATOM 817 O O . ARG A 1 99 ? -4.731 5.318 -10.456 1.00 96.00 99 ARG A O 1
ATOM 824 N N . ASP A 1 100 ? -3.308 5.226 -12.186 1.00 95.94 100 ASP A N 1
ATOM 825 C CA . ASP A 1 100 ? -4.277 4.682 -13.137 1.00 95.94 100 ASP A CA 1
ATOM 826 C C . ASP A 1 100 ? -4.701 3.265 -12.740 1.00 95.94 100 ASP A C 1
ATOM 828 O O . ASP A 1 100 ? -5.893 2.956 -12.754 1.00 95.94 100 ASP A O 1
ATOM 832 N N . LEU A 1 101 ? -3.761 2.437 -12.268 1.00 96.12 101 LEU A N 1
ATOM 833 C CA . LEU A 1 101 ? -4.057 1.115 -11.713 1.00 96.12 101 LEU A CA 1
ATOM 834 C C . LEU A 1 101 ? -4.997 1.196 -10.502 1.00 96.12 101 LEU A C 1
ATOM 836 O O . LEU A 1 101 ? -5.916 0.385 -10.379 1.00 96.12 101 LEU A O 1
ATOM 840 N N . PHE A 1 102 ? -4.789 2.164 -9.606 1.00 95.69 102 PHE A N 1
ATOM 841 C CA . PHE A 1 102 ? -5.687 2.414 -8.480 1.00 95.69 102 PHE A CA 1
ATOM 842 C C . PHE A 1 102 ? -7.096 2.779 -8.964 1.00 95.69 102 PHE A C 1
ATOM 844 O O . PHE A 1 102 ? -8.068 2.162 -8.526 1.00 95.69 102 PHE A O 1
ATOM 851 N N . LEU A 1 103 ? -7.213 3.736 -9.890 1.00 94.69 103 LEU A N 1
ATOM 852 C CA . LEU A 1 103 ? -8.504 4.172 -10.427 1.00 94.69 103 LEU A CA 1
ATOM 853 C C . LEU A 1 103 ? -9.235 3.045 -11.160 1.00 94.69 103 LEU A C 1
ATOM 855 O O . LEU A 1 103 ? -10.438 2.878 -10.966 1.00 94.69 103 LEU A O 1
ATOM 859 N N . GLN A 1 104 ? -8.513 2.247 -11.947 1.00 95.38 104 GLN A N 1
ATOM 860 C CA . GLN A 1 104 ? -9.060 1.081 -12.632 1.00 95.38 104 GLN A CA 1
ATOM 861 C C . GLN A 1 104 ? -9.591 0.052 -11.629 1.00 95.38 104 GLN A C 1
ATOM 863 O O . GLN A 1 104 ? -10.748 -0.350 -11.714 1.00 95.38 104 GLN A O 1
ATOM 868 N N . LYS A 1 105 ? -8.791 -0.340 -10.628 1.00 93.12 105 LYS A N 1
ATOM 869 C CA . LYS A 1 105 ? -9.242 -1.298 -9.605 1.00 93.12 105 LYS A CA 1
ATOM 870 C C . LYS A 1 105 ? -10.429 -0.760 -8.808 1.00 93.12 105 LYS A C 1
ATOM 872 O O . LYS A 1 105 ? -11.340 -1.520 -8.497 1.00 93.12 105 LYS A O 1
ATOM 877 N N . ASN A 1 106 ? -10.445 0.535 -8.498 1.00 92.06 106 ASN A N 1
ATOM 878 C CA . ASN A 1 106 ? -11.575 1.139 -7.801 1.00 92.06 106 ASN A CA 1
ATOM 879 C C . ASN A 1 106 ? -12.848 1.164 -8.662 1.00 92.06 106 ASN A C 1
ATOM 881 O O . ASN A 1 106 ? -13.945 0.999 -8.141 1.00 92.06 106 ASN A O 1
ATOM 885 N N . HIS A 1 107 ? -12.721 1.339 -9.977 1.00 91.25 107 HIS A N 1
ATOM 886 C CA . HIS A 1 107 ? -13.841 1.208 -10.906 1.00 91.25 107 HIS A CA 1
ATOM 887 C C . HIS A 1 107 ? -14.372 -0.236 -10.958 1.00 91.25 107 HIS A C 1
ATOM 889 O O . HIS A 1 107 ? -15.581 -0.446 -10.898 1.00 91.25 107 HIS A O 1
ATOM 895 N N . ASP A 1 108 ? -13.477 -1.226 -11.019 1.00 92.19 108 ASP A N 1
ATOM 896 C CA . ASP A 1 108 ? -13.842 -2.637 -11.208 1.00 92.19 108 ASP A CA 1
ATOM 897 C C . ASP A 1 108 ? -14.428 -3.292 -9.946 1.00 92.19 108 ASP A C 1
ATOM 899 O O . ASP A 1 108 ? -15.319 -4.137 -10.040 1.00 92.19 108 ASP A O 1
ATOM 903 N N . TYR A 1 109 ? -13.942 -2.909 -8.760 1.00 87.88 109 TYR A N 1
ATOM 904 C CA . TYR A 1 109 ? -14.321 -3.524 -7.480 1.00 87.88 109 TYR A CA 1
ATOM 905 C C . TYR A 1 109 ? -15.075 -2.576 -6.535 1.00 87.88 109 TYR A C 1
ATOM 907 O O . TYR A 1 109 ? -15.408 -2.971 -5.415 1.00 87.88 109 TYR A O 1
ATOM 915 N N . GLY A 1 110 ? -15.319 -1.326 -6.942 1.00 87.94 110 GLY A N 1
ATOM 916 C CA . GLY A 1 110 ? -15.771 -0.269 -6.036 1.00 87.94 110 GLY A CA 1
ATOM 917 C C . GLY A 1 110 ? -14.764 -0.007 -4.911 1.00 87.94 110 GLY A C 1
ATOM 918 O O . GLY A 1 110 ? -13.621 -0.478 -4.940 1.00 87.94 110 GLY A O 1
ATOM 919 N N . ASN A 1 111 ? -15.218 0.665 -3.851 1.00 87.62 111 ASN A N 1
ATOM 920 C CA . ASN A 1 111 ? -14.385 0.980 -2.687 1.00 87.62 111 ASN A CA 1
ATOM 921 C C . ASN A 1 111 ? -14.157 -0.236 -1.756 1.00 87.62 111 ASN A C 1
ATOM 923 O O . ASN A 1 111 ? -14.161 -0.102 -0.538 1.00 87.62 111 ASN A O 1
ATOM 927 N N . SER A 1 112 ? -13.932 -1.436 -2.299 1.00 88.94 112 SER A N 1
ATOM 928 C CA . SER A 1 112 ? -13.682 -2.685 -1.542 1.00 88.94 112 SER A CA 1
ATOM 929 C C . SER A 1 112 ? -12.489 -2.620 -0.570 1.00 88.94 112 SER A C 1
ATOM 931 O O . SER A 1 112 ? -12.301 -3.474 0.303 1.00 88.94 112 SER A O 1
ATOM 933 N N . PHE A 1 113 ? -11.635 -1.605 -0.709 1.00 88.19 113 PHE A N 1
ATOM 934 C CA . PHE A 1 113 ? -10.575 -1.321 0.250 1.00 88.19 113 PHE A CA 1
ATOM 935 C C . PHE A 1 113 ? -11.106 -0.750 1.584 1.00 88.19 113 PHE A C 1
ATOM 937 O O . PHE A 1 113 ? -10.365 -0.760 2.565 1.00 88.19 113 PHE A O 1
ATOM 944 N N . GLU A 1 114 ? -12.365 -0.298 1.649 1.00 90.06 114 GLU A N 1
ATOM 945 C CA . GLU A 1 114 ? -13.022 0.227 2.856 1.00 90.06 114 GLU A CA 1
ATOM 946 C C . GLU A 1 114 ? -13.542 -0.857 3.808 1.00 90.06 114 GLU A C 1
ATOM 948 O O . GLU A 1 114 ? -13.668 -0.583 4.999 1.00 90.06 114 GLU A O 1
ATOM 953 N N . ASP A 1 115 ? -13.785 -2.086 3.333 1.00 90.12 115 ASP A N 1
ATOM 954 C CA . ASP A 1 115 ? -14.532 -3.138 4.055 1.00 90.12 115 ASP A CA 1
ATOM 955 C C . ASP A 1 115 ? -14.070 -3.395 5.506 1.00 90.12 115 ASP A C 1
ATOM 957 O O . ASP A 1 115 ? -14.862 -3.799 6.355 1.00 90.12 115 ASP A O 1
ATOM 961 N N . TYR A 1 116 ? -12.789 -3.153 5.806 1.00 92.69 116 TYR A N 1
ATOM 962 C CA . TYR A 1 116 ? -12.215 -3.287 7.154 1.00 92.69 116 TYR A CA 1
ATOM 963 C C . TYR A 1 116 ? -11.351 -2.082 7.561 1.00 92.69 116 TYR A C 1
ATOM 965 O O . TYR A 1 116 ? -10.470 -2.197 8.422 1.00 92.69 116 TYR A O 1
ATOM 973 N N . GLY A 1 117 ? -11.555 -0.936 6.906 1.00 93.19 117 GLY A N 1
ATOM 974 C CA . GLY A 1 117 ? -10.783 0.286 7.103 1.00 93.19 117 GLY A CA 1
ATOM 975 C C . GLY A 1 117 ? -9.268 0.068 7.023 1.00 93.19 117 GLY A C 1
ATOM 976 O O . GLY A 1 117 ? -8.768 -0.828 6.336 1.00 93.19 117 GLY A O 1
ATOM 977 N N . LEU A 1 118 ? -8.519 0.852 7.804 1.00 95.19 118 LEU A N 1
ATOM 978 C CA . LEU A 1 118 ? -7.056 0.778 7.858 1.00 95.19 118 LEU A CA 1
ATOM 979 C C . LEU A 1 118 ? -6.532 -0.624 8.224 1.00 95.19 118 LEU A C 1
ATOM 981 O O . LEU A 1 118 ? -5.515 -1.046 7.682 1.00 95.19 118 LEU A O 1
ATOM 985 N N . ILE A 1 119 ? -7.228 -1.386 9.076 1.00 96.06 119 ILE A N 1
ATOM 986 C CA . ILE A 1 119 ? -6.832 -2.769 9.403 1.00 96.06 119 ILE A CA 1
ATOM 987 C C . ILE A 1 119 ? -6.854 -3.654 8.154 1.00 96.06 119 ILE A C 1
ATOM 989 O O . ILE A 1 119 ? -5.896 -4.388 7.909 1.00 96.06 119 ILE A O 1
ATOM 993 N N . GLY A 1 120 ? -7.901 -3.551 7.332 1.00 95.94 120 GLY A N 1
ATOM 994 C CA . GLY A 1 120 ? -7.999 -4.279 6.066 1.00 95.94 120 GLY A CA 1
ATOM 995 C C . GLY A 1 120 ? -6.874 -3.950 5.094 1.00 95.94 120 GLY A C 1
ATOM 996 O O . GLY A 1 120 ? -6.410 -4.831 4.369 1.00 95.94 120 GLY A O 1
ATOM 997 N N . ILE A 1 121 ? -6.417 -2.698 5.094 1.00 96.88 121 ILE A N 1
ATOM 998 C CA . ILE A 1 121 ? -5.261 -2.271 4.304 1.00 96.88 121 ILE A CA 1
ATOM 999 C C . ILE A 1 121 ? -3.978 -2.913 4.834 1.00 96.88 121 ILE A C 1
ATOM 1001 O O . ILE A 1 121 ? -3.223 -3.487 4.052 1.00 96.88 121 ILE A O 1
ATOM 1005 N N . LEU A 1 122 ? -3.747 -2.882 6.152 1.00 97.25 122 LEU A N 1
ATOM 1006 C CA . LEU A 1 122 ? -2.554 -3.475 6.767 1.00 97.25 122 LEU A CA 1
ATOM 1007 C C . LEU A 1 122 ? -2.462 -4.985 6.524 1.00 97.25 122 LEU A C 1
ATOM 1009 O O . LEU A 1 122 ? -1.373 -5.490 6.256 1.00 97.25 122 LEU A O 1
ATOM 1013 N N . VAL A 1 123 ? -3.590 -5.701 6.573 1.00 96.62 123 VAL A N 1
ATOM 1014 C CA . VAL A 1 123 ? -3.642 -7.140 6.266 1.00 96.62 123 VAL A CA 1
ATOM 1015 C C . VAL A 1 123 ? -3.247 -7.399 4.813 1.00 96.62 123 VAL A C 1
ATOM 1017 O O . VAL A 1 123 ? -2.326 -8.173 4.558 1.00 96.62 123 VAL A O 1
ATOM 1020 N N . ARG A 1 124 ? -3.868 -6.697 3.857 1.00 96.94 124 ARG A N 1
ATOM 1021 C CA . ARG A 1 124 ? -3.555 -6.861 2.427 1.00 96.94 124 ARG A CA 1
ATOM 1022 C C . ARG A 1 124 ? -2.103 -6.501 2.120 1.00 96.94 124 ARG A C 1
ATOM 1024 O O . ARG A 1 124 ? -1.441 -7.210 1.369 1.00 96.94 124 ARG A O 1
ATOM 1031 N N . LEU A 1 125 ? -1.583 -5.443 2.738 1.00 97.81 125 LEU A N 1
ATOM 1032 C CA . LEU A 1 125 ? -0.187 -5.040 2.610 1.00 97.81 125 LEU A CA 1
ATOM 1033 C C . LEU A 1 125 ? 0.759 -6.120 3.163 1.00 97.81 125 LEU A C 1
ATOM 1035 O O . LEU A 1 125 ? 1.733 -6.480 2.502 1.00 97.81 125 LEU A O 1
ATOM 1039 N N . ASN A 1 126 ? 0.444 -6.702 4.324 1.00 97.62 126 ASN A N 1
ATOM 1040 C CA . ASN A 1 126 ? 1.195 -7.815 4.905 1.00 97.62 126 ASN A CA 1
ATOM 1041 C C . ASN A 1 126 ? 1.224 -9.045 3.977 1.00 97.62 126 ASN A C 1
ATOM 1043 O O . ASN A 1 126 ? 2.281 -9.654 3.805 1.00 97.62 126 ASN A O 1
ATOM 1047 N N . ASP A 1 127 ? 0.107 -9.372 3.323 1.00 97.69 127 ASP A N 1
ATOM 1048 C CA . ASP A 1 127 ? 0.039 -10.474 2.356 1.00 97.69 127 ASP A CA 1
ATOM 1049 C C . ASP A 1 127 ? 0.944 -10.233 1.140 1.00 97.69 127 ASP A C 1
ATOM 1051 O O . ASP A 1 127 ? 1.632 -11.149 0.678 1.00 97.69 127 ASP A O 1
ATOM 1055 N N . LYS A 1 128 ? 1.001 -8.994 0.636 1.00 97.38 128 LYS A N 1
ATOM 1056 C CA . LYS A 1 128 ? 1.896 -8.635 -0.475 1.00 97.38 128 LYS A CA 1
ATOM 1057 C C . LYS A 1 128 ? 3.373 -8.673 -0.077 1.00 97.38 128 LYS A C 1
ATOM 1059 O O . LYS A 1 128 ? 4.182 -9.162 -0.865 1.00 97.38 128 LYS A O 1
ATOM 1064 N N . ILE A 1 129 ? 3.729 -8.242 1.138 1.00 97.62 129 ILE A N 1
ATOM 1065 C CA . ILE A 1 129 ? 5.105 -8.383 1.648 1.00 97.62 129 ILE A CA 1
ATOM 1066 C C . ILE A 1 129 ? 5.485 -9.865 1.722 1.00 97.62 129 ILE A C 1
ATOM 1068 O O . ILE A 1 129 ? 6.515 -10.262 1.177 1.00 97.62 129 ILE A O 1
ATOM 1072 N N . ASN A 1 130 ? 4.635 -10.701 2.326 1.00 96.50 130 ASN A N 1
ATOM 1073 C CA . ASN A 1 130 ? 4.882 -12.142 2.422 1.00 96.50 130 ASN A CA 1
ATOM 1074 C C . ASN A 1 130 ? 5.051 -12.788 1.045 1.00 96.50 130 ASN A C 1
ATOM 1076 O O . ASN A 1 130 ? 5.954 -13.600 0.857 1.00 96.50 130 ASN A O 1
ATOM 1080 N N . ARG A 1 131 ? 4.242 -12.380 0.060 1.00 94.81 131 ARG A N 1
ATOM 1081 C CA . ARG A 1 131 ? 4.384 -12.833 -1.326 1.00 94.81 131 ARG A CA 1
ATOM 1082 C C . ARG A 1 131 ? 5.763 -12.502 -1.896 1.00 94.81 131 ARG A C 1
ATOM 1084 O O . ARG A 1 131 ? 6.381 -13.394 -2.468 1.00 94.81 131 ARG A O 1
ATOM 1091 N N . LEU A 1 132 ? 6.269 -11.278 -1.729 1.00 93.38 132 LEU A N 1
ATOM 1092 C CA . LEU A 1 132 ? 7.618 -10.926 -2.196 1.00 93.38 132 LEU A CA 1
ATOM 1093 C C . LEU A 1 132 ? 8.712 -11.735 -1.497 1.00 93.38 132 LEU A C 1
ATOM 1095 O O . LEU A 1 132 ? 9.644 -12.182 -2.156 1.00 93.38 132 LEU A O 1
ATOM 1099 N N . ILE A 1 133 ? 8.577 -11.977 -0.191 1.00 92.56 133 ILE A N 1
ATOM 1100 C CA . ILE A 1 133 ? 9.515 -12.822 0.561 1.00 92.56 133 ILE A CA 1
ATOM 1101 C C . ILE A 1 133 ? 9.509 -14.254 0.011 1.00 92.56 133 ILE A C 1
ATOM 1103 O O . ILE A 1 133 ? 10.568 -14.851 -0.171 1.00 92.56 133 ILE A O 1
ATOM 1107 N N . SER A 1 134 ? 8.333 -14.816 -0.281 1.00 90.56 134 SER A N 1
ATOM 1108 C CA . SER A 1 134 ? 8.230 -16.142 -0.896 1.00 90.56 134 SER A CA 1
ATOM 1109 C C . SER A 1 134 ? 8.851 -16.182 -2.292 1.00 90.56 134 SER A C 1
ATOM 1111 O O . SER A 1 134 ? 9.539 -17.146 -2.611 1.00 90.56 134 SER A O 1
ATOM 1113 N N . LEU A 1 135 ? 8.640 -15.143 -3.107 1.00 88.19 135 LEU A N 1
ATOM 1114 C CA . LEU A 1 135 ? 9.224 -15.043 -4.447 1.00 88.19 135 LEU A CA 1
ATOM 1115 C C . LEU A 1 135 ? 10.753 -14.890 -4.403 1.00 88.19 135 LEU A C 1
ATOM 1117 O O . LEU A 1 135 ? 11.424 -15.490 -5.232 1.00 88.19 135 LEU A O 1
ATOM 1121 N N . GLN A 1 136 ? 11.304 -14.170 -3.420 1.00 85.50 136 GLN A N 1
ATOM 1122 C CA . GLN A 1 136 ? 12.754 -14.059 -3.205 1.00 85.50 136 GLN A CA 1
ATOM 1123 C C . GLN A 1 136 ? 13.409 -15.428 -2.956 1.00 85.50 136 GLN A C 1
ATOM 1125 O O . GLN A 1 136 ? 14.514 -15.680 -3.422 1.00 85.50 136 GLN A O 1
ATOM 1130 N N . ASN A 1 137 ? 12.728 -16.313 -2.222 1.00 80.00 137 ASN A N 1
ATOM 1131 C CA . ASN A 1 137 ? 13.266 -17.619 -1.831 1.00 80.00 137 ASN A CA 1
ATOM 1132 C C . ASN A 1 137 ? 13.007 -18.732 -2.862 1.00 80.00 137 ASN A C 1
ATOM 1134 O O . ASN A 1 137 ? 13.475 -19.854 -2.674 1.00 80.00 137 ASN A O 1
ATOM 1138 N N . ALA A 1 138 ? 12.227 -18.472 -3.914 1.00 79.50 138 ALA A N 1
ATOM 1139 C CA . ALA A 1 138 ? 11.944 -19.467 -4.939 1.00 79.50 138 ALA A CA 1
ATOM 1140 C C . ALA A 1 138 ? 13.134 -19.570 -5.913 1.00 79.50 138 ALA A C 1
ATOM 1142 O O . ALA A 1 138 ? 13.423 -18.627 -6.641 1.00 79.50 138 ALA A O 1
ATOM 1143 N N . GLU A 1 139 ? 13.796 -20.733 -5.974 1.00 56.25 139 GLU A N 1
ATOM 1144 C CA . GLU A 1 139 ? 14.957 -21.008 -6.853 1.00 56.25 139 GLU A CA 1
ATOM 1145 C C . GLU A 1 139 ? 14.655 -20.895 -8.365 1.00 56.25 139 GLU A C 1
ATOM 1147 O O . GLU A 1 139 ? 15.551 -20.927 -9.209 1.00 56.25 139 GLU A O 1
ATOM 1152 N N . SER A 1 140 ? 13.384 -20.776 -8.741 1.00 49.41 140 SER A N 1
ATOM 1153 C CA . SER A 1 140 ? 12.929 -20.728 -10.126 1.00 49.41 140 SER A CA 1
ATOM 1154 C C . SER A 1 140 ? 12.663 -19.296 -10.570 1.00 49.41 140 SER A C 1
ATOM 1156 O O . SER A 1 140 ? 11.864 -18.634 -9.916 1.00 49.41 140 SER A O 1
ATOM 1158 N N . LYS A 1 141 ? 13.243 -18.896 -11.717 1.00 49.44 141 LYS A N 1
ATOM 1159 C CA . LYS A 1 141 ? 12.897 -17.729 -12.562 1.00 49.44 141 LYS A CA 1
ATOM 1160 C C . LYS A 1 141 ? 11.479 -17.216 -12.290 1.00 49.44 141 LYS A C 1
ATOM 1162 O O . LYS A 1 141 ? 10.517 -17.624 -12.946 1.00 49.44 141 LYS A O 1
ATOM 1167 N N . VAL A 1 142 ? 11.340 -16.360 -11.287 1.00 54.28 142 VAL A N 1
ATOM 1168 C CA . VAL A 1 142 ? 10.080 -15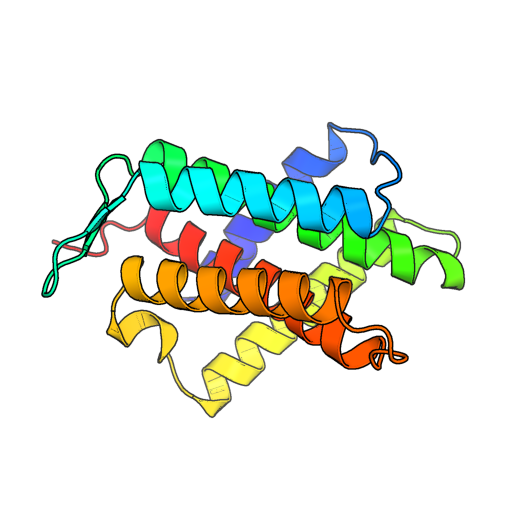.689 -11.016 1.00 54.28 142 VAL A CA 1
ATOM 1169 C C . VAL A 1 142 ? 9.884 -14.743 -12.189 1.00 54.28 142 VAL A C 1
ATOM 1171 O O . VAL A 1 142 ? 10.798 -14.005 -12.533 1.00 54.28 142 VAL A O 1
ATOM 1174 N N . ASN A 1 143 ? 8.730 -14.816 -12.852 1.00 63.00 143 ASN A N 1
ATOM 1175 C CA . ASN A 1 143 ? 8.403 -13.875 -13.919 1.00 63.00 143 ASN A CA 1
ATOM 1176 C C . ASN A 1 143 ? 8.483 -12.470 -13.310 1.00 63.00 143 ASN A C 1
ATOM 1178 O O . ASN A 1 143 ? 7.693 -12.188 -12.404 1.00 63.00 143 ASN A O 1
ATOM 1182 N N . ASP A 1 144 ? 9.424 -11.635 -13.756 1.00 72.56 144 ASP A N 1
ATOM 1183 C CA . ASP A 1 144 ? 9.678 -10.311 -13.170 1.00 72.56 144 ASP A CA 1
ATOM 1184 C C . ASP A 1 144 ? 8.383 -9.486 -13.080 1.00 72.56 144 ASP A C 1
ATOM 1186 O O . ASP A 1 144 ? 8.132 -8.811 -12.086 1.00 72.56 144 ASP A O 1
ATOM 1190 N N . GLU A 1 145 ? 7.481 -9.663 -14.051 1.00 78.56 145 GLU A N 1
ATOM 1191 C CA . GLU A 1 145 ? 6.108 -9.140 -14.075 1.00 78.56 145 GLU A CA 1
ATOM 1192 C C . GLU A 1 145 ? 5.335 -9.375 -12.763 1.00 78.56 145 GLU A C 1
ATOM 1194 O O . GLU A 1 145 ? 4.782 -8.444 -12.185 1.00 78.56 145 GLU A O 1
ATOM 1199 N N . LYS A 1 146 ? 5.377 -10.593 -12.204 1.00 83.06 146 LYS A N 1
ATOM 1200 C CA . LYS A 1 146 ? 4.675 -10.918 -10.949 1.00 83.06 146 LYS A CA 1
ATOM 1201 C C . LYS A 1 146 ? 5.273 -10.191 -9.745 1.00 83.06 146 LYS A C 1
ATOM 1203 O O . LYS A 1 146 ? 4.553 -9.953 -8.770 1.00 83.06 146 LYS A O 1
ATOM 1208 N N . ILE A 1 147 ? 6.574 -9.901 -9.776 1.00 89.25 147 ILE A N 1
ATOM 1209 C CA . ILE A 1 147 ? 7.251 -9.112 -8.742 1.00 89.25 147 ILE A CA 1
ATOM 1210 C C . ILE A 1 147 ? 6.811 -7.654 -8.874 1.00 89.25 147 ILE A C 1
ATOM 1212 O O . ILE A 1 147 ? 6.341 -7.094 -7.884 1.00 89.25 147 ILE A O 1
ATOM 1216 N N . TYR A 1 148 ? 6.853 -7.079 -10.081 1.00 90.62 148 TYR A N 1
ATOM 1217 C CA . TYR A 1 148 ? 6.398 -5.707 -10.331 1.00 90.62 148 TYR A CA 1
ATOM 1218 C C . TYR A 1 148 ? 4.951 -5.481 -9.917 1.00 90.62 148 TYR A C 1
ATOM 1220 O O . TYR A 1 148 ? 4.686 -4.544 -9.169 1.00 90.62 148 TYR A O 1
ATOM 1228 N N . ASP A 1 149 ? 4.035 -6.367 -10.309 1.00 92.62 149 ASP A N 1
ATOM 1229 C CA . ASP A 1 149 ? 2.624 -6.278 -9.922 1.00 92.62 149 ASP A CA 1
ATOM 1230 C C . ASP A 1 149 ? 2.456 -6.262 -8.402 1.00 92.62 149 ASP A C 1
ATOM 1232 O O . ASP A 1 149 ? 1.658 -5.505 -7.850 1.00 92.62 149 ASP A O 1
ATOM 1236 N N . THR A 1 150 ? 3.249 -7.078 -7.704 1.00 95.62 150 THR A N 1
ATOM 1237 C CA . THR A 1 150 ? 3.204 -7.147 -6.242 1.00 95.62 150 THR A CA 1
ATOM 1238 C C . THR A 1 150 ? 3.760 -5.869 -5.601 1.00 95.62 150 THR A C 1
ATOM 1240 O O . THR A 1 150 ? 3.236 -5.430 -4.579 1.00 95.62 150 THR A O 1
ATOM 1243 N N . ILE A 1 151 ? 4.786 -5.245 -6.187 1.00 96.31 151 ILE A N 1
ATOM 1244 C CA . ILE A 1 151 ? 5.358 -3.986 -5.682 1.00 96.31 151 ILE A CA 1
ATOM 1245 C C . ILE A 1 151 ? 4.431 -2.799 -5.981 1.00 96.31 151 ILE A C 1
ATOM 1247 O O . ILE A 1 151 ? 4.247 -1.948 -5.114 1.00 96.31 151 ILE A O 1
ATOM 1251 N N . ASN A 1 152 ? 3.790 -2.770 -7.151 1.00 96.62 152 ASN A N 1
ATOM 1252 C CA . ASN A 1 152 ? 2.754 -1.789 -7.489 1.00 96.62 152 ASN A CA 1
ATOM 1253 C C . ASN A 1 152 ? 1.562 -1.894 -6.520 1.00 96.62 152 ASN A C 1
ATOM 1255 O O . ASN A 1 152 ? 1.092 -0.891 -5.985 1.00 96.62 152 ASN A O 1
ATOM 1259 N N . ASP A 1 153 ? 1.123 -3.117 -6.198 1.00 97.06 153 ASP A N 1
ATOM 1260 C CA . ASP A 1 153 ? 0.109 -3.342 -5.163 1.00 97.06 153 ASP A CA 1
ATOM 1261 C C . ASP A 1 153 ? 0.555 -2.807 -3.791 1.00 97.06 153 ASP A C 1
ATOM 1263 O O . ASP A 1 153 ? -0.237 -2.167 -3.102 1.00 97.06 153 ASP A O 1
ATOM 1267 N N . LEU A 1 154 ? 1.808 -3.049 -3.382 1.00 98.06 154 LEU A N 1
ATOM 1268 C CA . LEU A 1 154 ? 2.347 -2.523 -2.120 1.00 98.06 154 LEU A CA 1
ATOM 1269 C C . LEU A 1 154 ? 2.350 -0.998 -2.082 1.00 98.06 154 LEU A C 1
ATOM 1271 O O . LEU A 1 154 ? 1.928 -0.417 -1.083 1.00 98.06 154 LEU A O 1
ATOM 1275 N N . TYR A 1 155 ? 2.805 -0.367 -3.164 1.00 97.88 155 TYR A N 1
ATOM 1276 C CA . TYR A 1 155 ? 2.805 1.082 -3.310 1.00 97.88 155 TYR A CA 1
ATOM 1277 C C . TYR A 1 155 ? 1.385 1.649 -3.168 1.00 97.88 155 TYR A C 1
ATOM 1279 O O . TYR A 1 155 ? 1.147 2.523 -2.332 1.00 97.88 155 TYR A O 1
ATOM 1287 N N . ASN A 1 156 ? 0.420 1.077 -3.892 1.00 97.62 156 ASN A N 1
ATOM 1288 C CA . ASN A 1 156 ? -0.971 1.521 -3.854 1.00 97.62 156 ASN A CA 1
ATOM 1289 C C . ASN A 1 156 ? -1.639 1.282 -2.495 1.00 97.62 156 ASN A C 1
ATOM 1291 O O . ASN A 1 156 ? -2.295 2.185 -1.980 1.00 97.62 156 ASN A O 1
ATOM 1295 N N . TYR A 1 157 ? -1.455 0.119 -1.859 1.00 97.94 157 TYR A N 1
ATOM 1296 C CA . TYR A 1 157 ? -2.002 -0.113 -0.516 1.00 97.94 157 TYR A CA 1
ATOM 1297 C C . TYR A 1 157 ? -1.376 0.809 0.532 1.00 97.94 157 TYR A C 1
ATOM 1299 O O . TYR A 1 157 ? -2.077 1.245 1.445 1.00 97.94 157 TYR A O 1
ATOM 1307 N N . ALA A 1 158 ? -0.092 1.148 0.400 1.00 97.94 158 ALA A N 1
ATOM 1308 C CA . ALA A 1 158 ? 0.542 2.121 1.279 1.00 97.94 158 ALA A CA 1
ATOM 1309 C C . ALA A 1 158 ? -0.096 3.513 1.138 1.00 97.94 158 ALA A C 1
ATOM 1311 O O . ALA A 1 158 ? -0.433 4.126 2.151 1.00 97.94 158 ALA A O 1
ATOM 1312 N N . ILE A 1 159 ? -0.343 3.977 -0.093 1.00 96.75 159 ILE A N 1
ATOM 1313 C CA . ILE A 1 159 ? -1.024 5.257 -0.348 1.00 96.75 159 ILE A CA 1
ATOM 1314 C C . ILE A 1 159 ? -2.469 5.235 0.148 1.00 96.75 159 ILE A C 1
ATOM 1316 O O . ILE A 1 159 ? -2.874 6.150 0.858 1.00 96.75 159 ILE A O 1
ATOM 1320 N N . ILE A 1 160 ? -3.235 4.182 -0.149 1.00 95.50 160 ILE A N 1
ATOM 1321 C CA . ILE A 1 160 ? -4.611 4.042 0.352 1.00 95.50 160 ILE A CA 1
ATOM 1322 C C . ILE A 1 160 ? -4.620 4.086 1.884 1.00 95.50 160 ILE A C 1
ATOM 1324 O O . ILE A 1 160 ? -5.431 4.788 2.476 1.00 95.50 160 ILE A O 1
ATOM 1328 N N . GLY A 1 161 ? -3.685 3.401 2.546 1.00 95.94 161 GLY A N 1
ATOM 1329 C CA . GLY A 1 161 ? -3.561 3.448 4.002 1.00 95.94 161 GLY A CA 1
ATOM 1330 C C . GLY A 1 161 ? -3.235 4.847 4.539 1.00 95.94 161 GLY A C 1
ATOM 1331 O O . GLY A 1 161 ? -3.715 5.213 5.609 1.00 95.94 161 GLY A O 1
ATOM 1332 N N . LEU A 1 162 ? -2.469 5.650 3.797 1.00 95.62 162 LEU A N 1
ATOM 1333 C CA . LEU A 1 162 ? -2.184 7.046 4.141 1.00 95.62 162 LEU A CA 1
ATOM 1334 C C . LEU A 1 162 ? -3.398 7.971 3.975 1.00 95.62 162 LEU A C 1
ATOM 1336 O O . LEU A 1 162 ? -3.454 8.975 4.680 1.00 95.62 162 LEU A O 1
ATOM 1340 N N . MET A 1 163 ? -4.382 7.641 3.128 1.00 93.00 163 MET A N 1
ATOM 1341 C CA . MET A 1 163 ? -5.628 8.425 3.023 1.00 93.00 163 MET A CA 1
ATOM 1342 C C . MET A 1 163 ? -6.356 8.482 4.364 1.00 93.00 163 MET A C 1
ATOM 1344 O O . MET A 1 163 ? -6.750 9.556 4.805 1.00 93.00 163 MET A O 1
ATOM 1348 N N . TYR A 1 164 ? -6.354 7.366 5.100 1.00 90.75 164 TYR A N 1
ATOM 1349 C CA . TYR A 1 164 ? -6.919 7.279 6.447 1.00 90.75 164 TYR A CA 1
ATOM 1350 C C . TYR A 1 164 ? -6.212 8.167 7.489 1.00 90.75 164 TYR A C 1
ATOM 1352 O O . TYR A 1 164 ? -6.634 8.174 8.644 1.00 90.75 164 TYR A O 1
ATOM 1360 N N . LYS A 1 165 ? -5.102 8.851 7.164 1.00 86.12 165 LYS A N 1
ATOM 1361 C CA . LYS A 1 165 ? -4.350 9.702 8.106 1.00 86.12 165 LYS A CA 1
ATOM 1362 C C . LYS A 1 165 ? -5.036 11.036 8.379 1.00 86.12 165 LYS A C 1
ATOM 1364 O O . LYS A 1 165 ? -5.085 11.458 9.531 1.00 86.12 165 LYS A O 1
ATOM 1369 N N . ASN A 1 166 ? -5.510 11.699 7.327 1.00 67.12 166 ASN A N 1
ATOM 1370 C CA . ASN A 1 166 ? -6.154 13.018 7.420 1.00 67.12 166 ASN A CA 1
ATOM 1371 C C . ASN A 1 166 ? -7.648 12.909 7.722 1.00 67.12 166 ASN A C 1
ATOM 1373 O O . ASN A 1 166 ? -8.341 13.903 7.914 1.00 67.12 166 ASN A O 1
ATOM 1377 N N . ASP A 1 167 ? -8.118 11.677 7.775 1.00 57.81 167 ASP A N 1
ATOM 1378 C CA . ASP A 1 167 ? -9.502 11.351 7.893 1.00 57.81 167 ASP A CA 1
ATOM 1379 C C . ASP A 1 167 ? -9.921 11.232 9.362 1.00 57.81 167 ASP A C 1
ATOM 1381 O O . ASP A 1 167 ? -9.634 10.264 10.073 1.00 57.81 167 ASP A O 1
ATOM 1385 N N . THR A 1 168 ? -10.735 12.203 9.764 1.00 43.88 168 THR A N 1
ATOM 1386 C CA . THR A 1 168 ? -11.954 12.027 10.566 1.00 43.88 168 THR A CA 1
ATOM 1387 C C . THR A 1 168 ? -12.892 10.961 9.950 1.00 43.88 168 THR A C 1
ATOM 1389 O O . THR A 1 168 ? -14.075 11.207 9.760 1.00 43.88 168 THR A O 1
ATOM 1392 N N . LEU A 1 169 ? -12.389 9.769 9.592 1.00 43.81 169 LEU A N 1
ATOM 1393 C CA . LEU A 1 169 ? -13.173 8.664 9.001 1.00 43.81 169 LEU A CA 1
ATOM 1394 C C . LEU A 1 169 ? -13.952 7.849 10.036 1.00 43.81 169 LEU A C 1
ATOM 1396 O O . LEU A 1 169 ? -14.514 6.806 9.710 1.00 43.81 169 LEU A O 1
ATOM 1400 N N . VAL A 1 170 ? -13.979 8.312 11.281 1.00 40.69 170 VAL A N 1
ATOM 1401 C CA . VAL A 1 170 ? -14.891 7.829 12.312 1.00 40.69 170 VAL A CA 1
ATOM 1402 C C . VAL A 1 170 ? -15.210 9.021 13.217 1.00 40.69 170 VAL A C 1
ATOM 1404 O O . VAL A 1 170 ? -14.474 9.291 14.166 1.00 40.69 170 VAL A O 1
ATOM 1407 N N . GLU A 1 171 ? -16.267 9.758 12.885 1.00 32.16 171 GLU A N 1
ATOM 1408 C CA . GLU A 1 171 ? -17.193 10.245 13.915 1.00 32.16 171 GLU A CA 1
ATOM 1409 C C . GLU A 1 171 ? -18.375 9.277 13.982 1.00 32.16 171 GLU A C 1
ATOM 1411 O O . GLU A 1 171 ? -18.902 8.918 12.902 1.00 32.16 171 GLU A O 1
#

Radius of gyration: 15.9 Å; chains: 1; bounding box: 38×38×40 Å

Organism: NCBI:txid1070528

Foldseek 3Di:
DPVLVLLVVLVVVLVVVVVVDDQDDADLVNLLVLLVVLLVQQVVQWDDDPVDIDGNDLVSNLVSLSVLLNSLLSNQLVVVCVPPVDSVVSSVVLSVVLSVVLVVCCVVPPPVCPPPALVSLSVQLSVLSVVSVVVVPDPDDDPVVVVNVSSSSNNNSSSSSNSCVVDPVDD

Secondary structure (DSSP, 8-state):
--HHHHHHHHHHHHHHHHHTSPPPP--HHHHHHHHHHHHHHHHHTEEE-SS-EEES-HHHHHHHHHHHHHHHHHHHHHHHHTTTS-HHHHHHHHHHHHHHHHHHHHHHH-STTSTTHHHHHHHHHHHHHHHHHHHHT-SS---HHHHHHHHHHHHHHHHHHHHTTS-----